Protein AF-A0A529LBF6-F1 (afdb_monomer_lite)

Sequence (81 aa):
RIVKFLGDGVLIEFASAVNAVTAAIELQRKMSEANGDLPDQSRIVLRVGINLGDVIGEGADIYGEGVNIAARLETLAEPGG

Structure (mmCIF, N/CA/C/O backbone):
data_AF-A0A529LBF6-F1
#
_entry.id   AF-A0A529LBF6-F1
#
loop_
_atom_site.group_PDB
_atom_site.id
_atom_site.type_symbol
_atom_site.label_atom_id
_atom_site.label_alt_id
_atom_site.label_comp_id
_atom_site.label_asym_id
_atom_site.label_entity_id
_atom_site.label_seq_id
_atom_site.pdbx_PDB_ins_code
_atom_site.Cartn_x
_atom_site.Cartn_y
_atom_site.Cartn_z
_atom_site.occupancy
_atom_site.B_iso_or_equiv
_atom_site.auth_seq_id
_atom_site.auth_comp_id
_atom_site.auth_asym_id
_atom_site.auth_atom_id
_atom_site.pdbx_PDB_model_num
ATOM 1 N N . ARG A 1 1 ? 9.599 -5.509 -3.116 1.00 91.81 1 ARG A N 1
ATOM 2 C CA . ARG A 1 1 ? 10.506 -4.703 -2.270 1.00 91.81 1 ARG A CA 1
ATOM 3 C C . ARG A 1 1 ? 9.802 -3.419 -1.860 1.00 91.81 1 ARG A C 1
ATOM 5 O O . ARG A 1 1 ? 8.977 -2.941 -2.628 1.00 91.81 1 ARG A O 1
ATOM 12 N N . ILE A 1 2 ? 10.143 -2.843 -0.708 1.00 95.31 2 ILE A N 1
ATOM 13 C CA . ILE A 1 2 ? 9.756 -1.457 -0.405 1.00 95.31 2 ILE A CA 1
ATOM 14 C C . ILE A 1 2 ? 10.625 -0.547 -1.274 1.00 95.31 2 ILE A C 1
ATOM 16 O O . ILE A 1 2 ? 11.847 -0.673 -1.245 1.00 95.31 2 ILE A O 1
ATOM 20 N N . VAL A 1 3 ? 9.998 0.309 -2.078 1.00 96.06 3 VAL A N 1
ATOM 21 C CA . VAL A 1 3 ? 10.694 1.284 -2.927 1.00 96.06 3 VAL A CA 1
ATOM 22 C C . VAL A 1 3 ? 10.988 2.540 -2.115 1.00 96.06 3 VAL A C 1
ATOM 24 O O . VAL A 1 3 ? 12.135 2.967 -2.035 1.00 96.06 3 VAL A O 1
ATOM 27 N N . LYS A 1 4 ? 9.957 3.124 -1.493 1.00 94.44 4 LYS A N 1
ATOM 28 C CA . LYS A 1 4 ? 10.078 4.341 -0.680 1.00 94.44 4 LYS A CA 1
ATOM 29 C C . LYS A 1 4 ? 8.906 4.514 0.283 1.00 94.44 4 LYS A C 1
ATOM 31 O O . LYS A 1 4 ? 7.823 3.975 0.053 1.00 94.44 4 LYS A O 1
ATOM 36 N N . PHE A 1 5 ? 9.130 5.325 1.311 1.00 94.81 5 PHE A N 1
ATOM 37 C CA . PHE A 1 5 ? 8.094 5.845 2.204 1.00 94.81 5 PHE A CA 1
ATOM 38 C C . PHE A 1 5 ? 7.676 7.252 1.755 1.00 94.81 5 PHE A C 1
ATOM 40 O O . PHE A 1 5 ? 8.509 8.032 1.293 1.00 94.81 5 PHE A O 1
ATOM 47 N N . LEU A 1 6 ? 6.388 7.560 1.874 1.00 91.44 6 LEU A N 1
ATOM 48 C CA . LEU A 1 6 ? 5.730 8.768 1.374 1.00 91.44 6 LEU A CA 1
ATOM 49 C C . LEU A 1 6 ? 4.921 9.414 2.506 1.00 91.44 6 LEU A C 1
ATOM 51 O O . LEU A 1 6 ? 3.696 9.408 2.478 1.00 91.44 6 LEU A O 1
ATOM 55 N N . GLY A 1 7 ? 5.602 9.922 3.535 1.00 93.06 7 GLY A N 1
ATOM 56 C CA . GLY A 1 7 ? 4.925 10.403 4.741 1.00 93.06 7 GLY A CA 1
ATOM 57 C C . GLY A 1 7 ? 4.278 9.244 5.499 1.00 93.06 7 GLY A C 1
ATOM 58 O O . GLY A 1 7 ? 4.988 8.459 6.123 1.00 93.06 7 GLY A O 1
ATOM 59 N N . ASP A 1 8 ? 2.953 9.137 5.423 1.00 92.75 8 ASP A N 1
ATOM 60 C CA . ASP A 1 8 ? 2.143 8.032 5.952 1.00 92.75 8 ASP A CA 1
ATOM 61 C C . ASP A 1 8 ? 1.899 6.902 4.931 1.00 92.75 8 ASP A C 1
ATOM 63 O O . ASP A 1 8 ? 1.384 5.843 5.289 1.00 92.75 8 ASP A O 1
ATOM 67 N N . GLY A 1 9 ? 2.307 7.095 3.674 1.00 94.88 9 GLY A N 1
ATOM 68 C CA . GLY A 1 9 ? 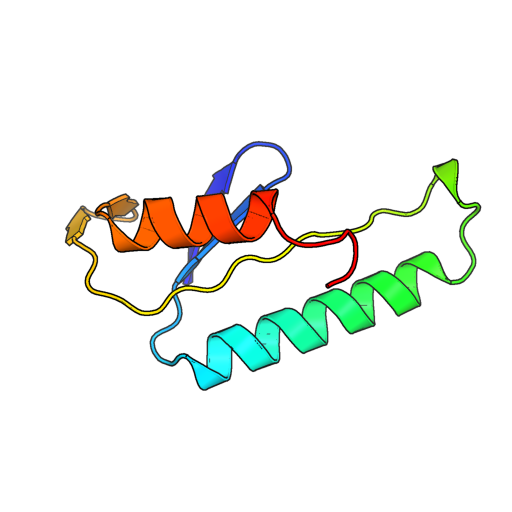2.218 6.099 2.611 1.00 94.88 9 GLY A CA 1
ATOM 69 C C . GLY A 1 9 ? 3.499 5.287 2.398 1.00 94.88 9 GLY A C 1
ATOM 70 O O . GLY A 1 9 ? 4.598 5.641 2.834 1.00 94.88 9 GLY A O 1
ATOM 71 N N . VAL A 1 10 ? 3.375 4.197 1.641 1.00 96.69 10 VAL A N 1
ATOM 72 C CA . VAL A 1 10 ? 4.506 3.378 1.189 1.00 96.69 10 VAL A CA 1
ATOM 73 C C . VAL A 1 10 ? 4.279 2.915 -0.246 1.00 96.69 10 VAL A C 1
ATOM 75 O O . VAL A 1 10 ? 3.187 2.481 -0.603 1.00 96.69 10 VAL A O 1
ATOM 78 N N . LEU A 1 11 ? 5.323 2.987 -1.072 1.00 96.94 11 LEU A N 1
ATOM 79 C CA . LEU A 1 11 ? 5.328 2.407 -2.412 1.00 96.94 11 LEU A CA 1
ATOM 80 C C . LEU A 1 11 ? 6.067 1.069 -2.376 1.00 96.94 11 LEU A C 1
ATOM 82 O O . LEU A 1 11 ? 7.244 1.006 -2.006 1.00 96.94 11 LEU A O 1
ATOM 86 N N . ILE A 1 12 ? 5.376 -0.001 -2.764 1.00 97.00 12 ILE A N 1
ATOM 87 C CA . ILE A 1 12 ? 5.900 -1.368 -2.737 1.00 97.00 12 ILE A CA 1
ATOM 88 C C . ILE A 1 12 ? 5.781 -1.974 -4.133 1.00 97.00 12 ILE A C 1
ATOM 90 O O . ILE A 1 12 ? 4.718 -1.965 -4.742 1.00 97.00 12 ILE A O 1
ATOM 94 N N . GLU A 1 13 ? 6.883 -2.530 -4.621 1.00 95.56 13 GLU A N 1
ATOM 95 C CA . GLU A 1 13 ? 6.940 -3.262 -5.883 1.00 95.56 13 GLU A CA 1
ATOM 96 C C . GLU A 1 13 ? 6.863 -4.768 -5.615 1.00 95.56 13 GLU A C 1
ATOM 98 O O . GLU A 1 13 ? 7.534 -5.288 -4.716 1.00 95.56 13 GLU A O 1
ATOM 103 N N . PHE A 1 14 ? 6.108 -5.493 -6.435 1.00 96.56 14 PHE A N 1
ATOM 104 C CA . PHE A 1 14 ? 6.065 -6.951 -6.419 1.00 96.56 14 PHE A CA 1
ATOM 105 C C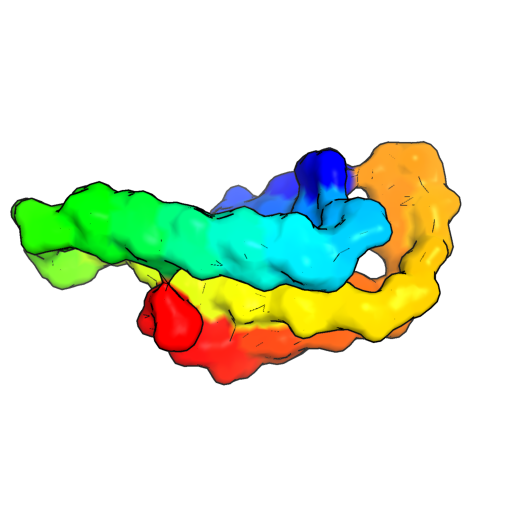 . PHE A 1 14 ? 6.354 -7.493 -7.815 1.00 96.56 14 PHE A C 1
ATOM 107 O O . PHE A 1 14 ? 5.835 -6.985 -8.800 1.00 96.56 14 PHE A O 1
ATOM 114 N N . ALA A 1 15 ? 7.106 -8.592 -7.889 1.00 93.69 15 ALA A N 1
ATOM 115 C CA . ALA A 1 15 ? 7.349 -9.303 -9.148 1.00 93.69 15 ALA A CA 1
ATOM 116 C C . ALA A 1 15 ? 6.116 -10.081 -9.662 1.00 93.69 15 ALA A C 1
ATOM 118 O O . ALA A 1 15 ? 6.167 -10.701 -10.718 1.00 93.69 15 ALA A O 1
ATOM 119 N N . SER A 1 16 ? 5.021 -10.104 -8.895 1.00 96.62 16 SER A N 1
ATOM 120 C CA . SER A 1 16 ? 3.790 -10.821 -9.223 1.00 96.62 16 SER A CA 1
ATOM 121 C C . SER A 1 16 ? 2.582 -10.025 -8.749 1.00 96.62 16 SER A C 1
ATOM 123 O O . SER A 1 16 ? 2.513 -9.640 -7.578 1.00 96.62 16 SER A O 1
ATOM 125 N N . ALA A 1 17 ? 1.607 -9.843 -9.643 1.00 97.06 17 ALA A N 1
ATOM 126 C CA . ALA A 1 17 ? 0.326 -9.223 -9.315 1.00 97.06 17 ALA A CA 1
ATOM 127 C C . ALA A 1 17 ? -0.420 -10.006 -8.222 1.00 97.06 17 ALA A C 1
ATOM 129 O O . ALA A 1 17 ? -1.011 -9.406 -7.330 1.00 97.06 17 ALA A O 1
ATOM 130 N N . VAL A 1 18 ? -0.321 -11.340 -8.233 1.00 98.12 18 VAL A N 1
ATOM 131 C CA . VAL A 1 18 ? -0.913 -12.194 -7.191 1.00 98.12 18 VAL A CA 1
ATOM 132 C C . VAL A 1 18 ? -0.298 -11.876 -5.830 1.00 98.12 18 VAL A C 1
ATOM 134 O O . VAL A 1 18 ? -1.027 -11.689 -4.864 1.00 98.12 18 VAL A O 1
ATOM 137 N N . ASN A 1 19 ? 1.029 -11.733 -5.751 1.00 98.19 19 ASN A N 1
ATOM 138 C CA . ASN A 1 19 ? 1.692 -11.410 -4.485 1.00 98.19 19 ASN A CA 1
ATOM 139 C C . ASN A 1 19 ? 1.310 -10.013 -3.978 1.00 98.19 19 ASN A C 1
ATOM 141 O O . ASN A 1 19 ? 1.135 -9.844 -2.774 1.00 98.19 19 ASN A O 1
ATOM 145 N N . ALA A 1 20 ? 1.157 -9.035 -4.879 1.00 98.12 20 ALA A N 1
ATOM 146 C CA . ALA A 1 20 ? 0.708 -7.692 -4.517 1.00 98.12 20 ALA A CA 1
ATOM 147 C C . ALA A 1 20 ? -0.703 -7.712 -3.913 1.00 98.12 20 ALA A C 1
ATOM 149 O O . ALA A 1 20 ? -0.926 -7.150 -2.843 1.00 98.12 20 ALA A O 1
ATOM 150 N N . VAL A 1 21 ? -1.640 -8.404 -4.570 1.00 98.06 21 VAL A N 1
ATOM 151 C CA . VAL A 1 21 ? -3.029 -8.513 -4.106 1.00 98.06 21 VAL A CA 1
ATOM 152 C C . VAL A 1 21 ? -3.111 -9.280 -2.787 1.00 98.06 21 VAL A C 1
ATOM 154 O O . VAL A 1 21 ? -3.759 -8.811 -1.855 1.00 98.06 21 VAL A O 1
ATOM 157 N N . THR A 1 22 ? -2.413 -10.410 -2.657 1.00 98.25 22 THR A N 1
ATOM 158 C CA . THR A 1 22 ? -2.373 -11.176 -1.402 1.00 98.25 22 THR A CA 1
ATOM 159 C C . THR A 1 22 ? -1.832 -10.328 -0.253 1.00 98.25 22 THR A C 1
ATOM 161 O O . THR A 1 22 ? -2.443 -10.286 0.812 1.00 98.25 22 THR A O 1
ATOM 164 N N . ALA A 1 23 ? -0.733 -9.596 -0.469 1.00 97.94 23 ALA A N 1
ATOM 165 C CA . ALA A 1 23 ? -0.167 -8.718 0.551 1.00 97.94 23 ALA A CA 1
ATOM 166 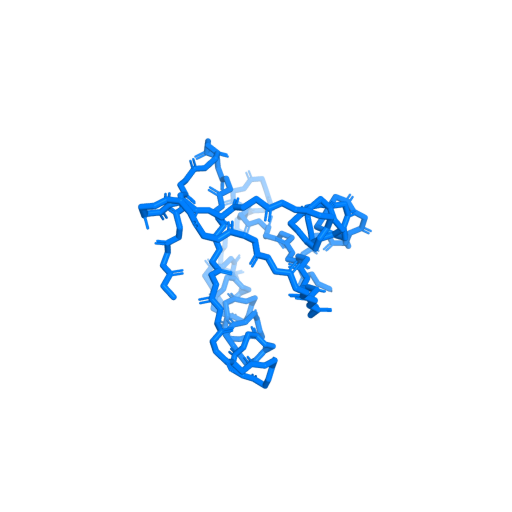C C . ALA A 1 23 ? -1.137 -7.596 0.956 1.00 97.94 23 ALA A C 1
ATOM 168 O O . ALA A 1 23 ? -1.249 -7.290 2.141 1.00 97.94 23 ALA A O 1
ATOM 169 N N . ALA A 1 24 ? -1.864 -7.011 -0.001 1.00 97.62 24 ALA A N 1
ATOM 170 C CA . ALA A 1 24 ? -2.875 -5.994 0.278 1.00 97.62 24 ALA A CA 1
ATOM 171 C C . ALA A 1 24 ? -4.042 -6.543 1.112 1.00 97.62 24 ALA A C 1
ATOM 173 O O . ALA A 1 24 ? -4.434 -5.915 2.094 1.00 97.62 24 ALA A O 1
ATOM 174 N N . ILE A 1 25 ? -4.554 -7.731 0.772 1.00 97.81 25 ILE A N 1
ATOM 175 C CA . ILE A 1 25 ? -5.626 -8.397 1.528 1.00 97.81 25 ILE A CA 1
ATOM 176 C C . ILE A 1 25 ? -5.166 -8.700 2.957 1.00 97.81 25 ILE A C 1
ATOM 178 O O . ILE A 1 25 ? -5.881 -8.411 3.917 1.00 97.81 25 ILE A O 1
ATOM 182 N N . GLU A 1 26 ? -3.967 -9.262 3.116 1.00 97.94 26 GLU A N 1
ATOM 183 C CA . GLU A 1 26 ? -3.412 -9.552 4.438 1.00 97.94 26 GLU A CA 1
ATOM 184 C C . GLU A 1 26 ? -3.202 -8.283 5.266 1.00 97.94 26 GLU A C 1
ATOM 186 O O . GLU A 1 26 ? -3.476 -8.286 6.467 1.00 97.94 26 GLU A O 1
ATOM 191 N N . LEU A 1 27 ? -2.739 -7.199 4.637 1.00 96.50 27 LEU A N 1
ATOM 192 C CA . LEU A 1 27 ? -2.547 -5.913 5.295 1.00 96.50 27 LEU A CA 1
ATOM 193 C C . LEU A 1 27 ? -3.881 -5.339 5.783 1.00 96.50 27 LEU A C 1
ATOM 195 O O . LEU A 1 27 ? -3.990 -5.005 6.962 1.00 96.50 27 LEU A O 1
ATOM 199 N N . GLN A 1 28 ? -4.905 -5.288 4.925 1.00 97.38 28 GLN A N 1
ATOM 200 C CA . GLN A 1 28 ? -6.227 -4.787 5.314 1.00 97.38 28 GLN A CA 1
ATOM 201 C C . GLN A 1 28 ? -6.840 -5.621 6.440 1.00 97.38 28 GLN A C 1
ATOM 203 O O . GLN A 1 28 ? -7.350 -5.071 7.417 1.00 97.38 28 GLN A O 1
ATOM 208 N N . ARG A 1 29 ? -6.718 -6.951 6.367 1.00 96.94 29 ARG A N 1
ATOM 209 C CA . ARG A 1 29 ? -7.204 -7.846 7.421 1.00 96.94 29 ARG A CA 1
ATOM 210 C C . ARG A 1 29 ? -6.517 -7.578 8.759 1.00 96.94 29 ARG A C 1
ATOM 212 O O . ARG A 1 29 ? -7.200 -7.404 9.763 1.00 96.94 29 ARG A O 1
ATOM 219 N N . LYS A 1 30 ? -5.184 -7.501 8.775 1.00 97.12 30 LYS A N 1
ATOM 220 C CA . LYS A 1 30 ? -4.420 -7.232 10.003 1.00 97.12 30 LYS A CA 1
ATOM 221 C C . LYS A 1 30 ? -4.728 -5.854 10.580 1.00 97.12 30 LYS A C 1
ATOM 223 O O . LYS A 1 30 ? -4.793 -5.714 11.797 1.00 97.12 30 LYS A O 1
ATOM 228 N N . MET A 1 31 ? -4.950 -4.851 9.731 1.00 96.06 31 MET A N 1
ATOM 229 C CA . MET A 1 31 ? -5.366 -3.523 10.185 1.00 96.06 31 MET A CA 1
ATOM 230 C C . MET A 1 31 ? -6.776 -3.531 10.773 1.00 96.06 31 MET A C 1
ATOM 232 O O . MET A 1 31 ? -7.004 -2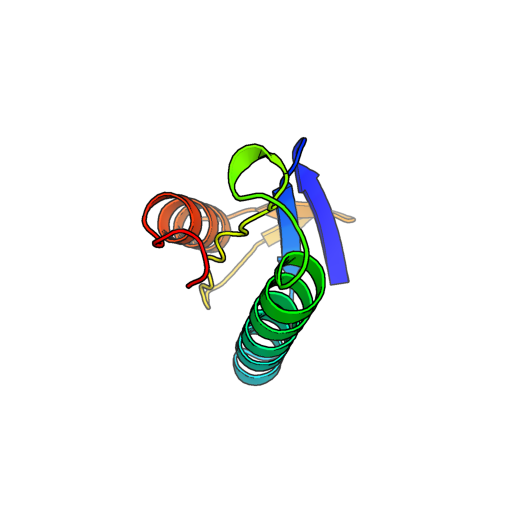.906 11.804 1.00 96.06 31 MET A O 1
ATOM 236 N N . SER A 1 32 ? -7.711 -4.263 10.167 1.00 95.12 32 SER A N 1
ATOM 237 C CA . SER A 1 32 ? -9.056 -4.447 10.718 1.00 95.12 32 SER A CA 1
ATOM 238 C C . SER A 1 32 ? -9.012 -5.126 12.091 1.00 95.12 32 SER A C 1
ATOM 240 O O . SER A 1 32 ? -9.625 -4.629 13.034 1.00 95.12 32 SER A O 1
ATOM 242 N N . GLU A 1 33 ? -8.219 -6.192 12.232 1.00 96.50 33 GLU A N 1
ATOM 243 C CA . GLU A 1 33 ? -7.998 -6.886 13.506 1.00 96.50 33 GLU A CA 1
ATOM 244 C C . GLU A 1 33 ? -7.376 -5.945 14.557 1.00 96.50 33 GLU A C 1
ATOM 246 O O . GLU A 1 33 ? -7.877 -5.859 15.675 1.00 96.50 33 GLU A O 1
ATOM 251 N N . ALA A 1 34 ? -6.350 -5.169 14.190 1.00 95.81 34 ALA A N 1
ATOM 252 C CA . ALA A 1 34 ? -5.710 -4.200 15.085 1.00 95.81 34 ALA A CA 1
ATOM 253 C C . ALA A 1 34 ? -6.641 -3.049 15.514 1.00 95.81 34 ALA A C 1
ATOM 255 O O . ALA A 1 34 ? -6.491 -2.502 16.605 1.00 95.81 34 ALA A O 1
ATOM 256 N N . ASN A 1 35 ? -7.609 -2.688 14.671 1.00 96.44 35 ASN A N 1
ATOM 257 C CA . ASN A 1 35 ? -8.589 -1.639 14.944 1.00 96.44 35 ASN A CA 1
ATOM 258 C C . ASN A 1 35 ? -9.797 -2.115 15.770 1.00 96.44 35 ASN A C 1
ATOM 260 O O . ASN A 1 35 ? -10.572 -1.268 16.221 1.00 96.44 35 ASN A O 1
ATOM 264 N N . GLY A 1 36 ? -9.986 -3.429 15.949 1.00 95.31 36 GLY A N 1
ATOM 265 C CA . GLY A 1 36 ? -11.214 -4.018 16.498 1.00 95.31 36 GLY A CA 1
ATOM 266 C C . GLY A 1 36 ? -11.635 -3.437 17.850 1.00 95.31 36 GLY A C 1
ATOM 267 O O . GLY A 1 36 ? -12.787 -3.034 18.013 1.00 95.31 36 GLY A O 1
ATOM 268 N N . ASP A 1 37 ? -10.680 -3.299 18.770 1.00 94.94 37 ASP A N 1
ATOM 269 C CA . ASP A 1 37 ? -10.917 -2.821 20.140 1.00 94.94 37 ASP A CA 1
ATOM 270 C C . ASP A 1 37 ? -10.695 -1.307 20.312 1.00 94.94 37 ASP A C 1
ATOM 272 O O . ASP A 1 37 ? -10.857 -0.763 21.408 1.00 94.94 37 ASP A O 1
ATOM 276 N N . LEU A 1 38 ? -10.308 -0.605 19.243 1.00 97.00 38 LEU A N 1
ATOM 277 C CA . LEU A 1 38 ? -10.023 0.825 19.296 1.00 97.00 38 LEU A CA 1
ATOM 278 C C . LEU A 1 38 ? -11.294 1.657 19.056 1.00 97.00 38 LEU A C 1
ATOM 280 O O . LEU A 1 38 ? -12.093 1.316 18.177 1.00 97.00 38 LEU A O 1
ATOM 284 N N . PRO A 1 39 ? -11.460 2.791 19.767 1.00 96.12 39 PRO A N 1
ATOM 285 C CA . PRO A 1 39 ? -12.451 3.803 19.415 1.00 96.12 39 PRO A CA 1
ATOM 286 C C . PRO A 1 39 ? -12.239 4.302 17.982 1.00 96.12 39 PRO A C 1
ATOM 288 O O . PRO A 1 39 ? -11.095 4.421 17.546 1.00 96.12 39 PRO A O 1
ATOM 291 N N . ASP A 1 40 ? -13.314 4.675 17.282 1.00 92.31 40 ASP A N 1
ATOM 292 C CA . ASP A 1 40 ? -13.263 5.054 15.857 1.00 92.31 40 ASP A CA 1
ATOM 293 C C . ASP A 1 40 ? -12.201 6.115 15.536 1.00 92.31 40 ASP A C 1
ATOM 295 O O . ASP A 1 40 ? -11.457 5.985 14.570 1.00 92.31 40 ASP A O 1
ATOM 299 N N . GLN A 1 41 ? -12.063 7.124 16.396 1.00 94.50 41 GLN A N 1
ATOM 300 C CA . GLN A 1 41 ? -11.082 8.208 16.260 1.00 94.50 41 GLN A CA 1
ATOM 301 C C . GLN A 1 41 ? -9.610 7.768 16.367 1.00 94.50 41 GLN A C 1
ATOM 303 O O . GLN A 1 41 ? -8.711 8.544 16.054 1.00 94.50 41 GLN A O 1
ATOM 308 N N . SER A 1 42 ? -9.354 6.557 16.859 1.00 94.88 42 SER A N 1
ATOM 309 C CA . SER A 1 42 ? -8.017 5.982 17.030 1.00 94.88 42 SER A CA 1
ATOM 310 C C . SER A 1 42 ? -7.713 4.885 16.011 1.00 94.88 42 SER A C 1
ATOM 312 O O . SER A 1 42 ? -6.597 4.368 16.001 1.00 94.88 42 SER A O 1
ATOM 314 N N . ARG A 1 43 ? -8.683 4.524 15.162 1.00 96.06 43 ARG A N 1
ATOM 315 C CA . ARG A 1 43 ? -8.506 3.511 14.121 1.00 96.06 43 ARG A CA 1
ATOM 316 C C . ARG A 1 43 ? -7.663 4.070 12.983 1.00 96.06 43 ARG A C 1
ATOM 318 O O . ARG A 1 43 ? -7.913 5.170 12.494 1.00 96.06 43 ARG A O 1
ATOM 325 N N . ILE A 1 44 ? -6.693 3.286 12.526 1.00 95.19 44 ILE A N 1
ATOM 326 C CA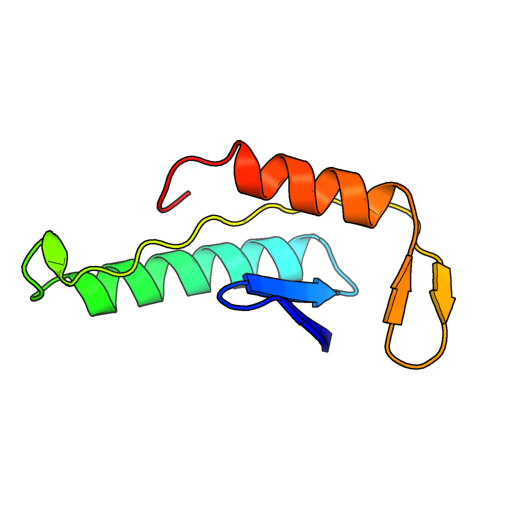 . ILE A 1 44 ? -5.907 3.606 11.331 1.00 95.19 44 ILE A CA 1
ATOM 327 C C . ILE A 1 44 ? -6.462 2.777 10.184 1.00 95.19 44 ILE A C 1
ATOM 329 O O . ILE A 1 44 ? -6.366 1.551 10.194 1.00 95.19 44 ILE A O 1
ATOM 333 N N . VAL A 1 45 ? -7.043 3.440 9.190 1.00 95.88 45 VAL A N 1
ATOM 334 C CA . VAL A 1 45 ? -7.645 2.775 8.034 1.00 95.88 45 VAL A CA 1
ATOM 335 C C . VAL A 1 45 ? -6.800 3.067 6.803 1.00 95.88 45 VAL A C 1
ATOM 337 O O . VAL A 1 45 ? -6.604 4.224 6.438 1.00 95.88 45 VAL A O 1
ATOM 340 N N . LEU A 1 46 ? -6.279 2.011 6.180 1.00 95.88 46 LEU A N 1
ATOM 341 C CA . LEU A 1 46 ? -5.399 2.127 5.024 1.00 95.88 46 LEU A CA 1
ATOM 342 C C . LEU A 1 46 ? -6.202 2.086 3.724 1.00 95.88 46 LEU A C 1
ATOM 344 O O . LEU A 1 46 ? -7.200 1.372 3.606 1.00 95.88 46 LEU A O 1
ATOM 348 N N . ARG A 1 47 ? -5.723 2.816 2.722 1.00 97.94 47 ARG A N 1
ATOM 349 C CA . ARG A 1 47 ? -6.127 2.656 1.324 1.00 97.94 47 ARG A CA 1
ATOM 350 C C . ARG A 1 47 ? -5.001 1.976 0.563 1.00 97.94 47 ARG A C 1
ATOM 352 O O . ARG A 1 47 ? -3.827 2.179 0.873 1.00 97.94 47 ARG A O 1
ATOM 359 N N . VAL A 1 48 ? -5.357 1.158 -0.424 1.00 98.00 48 VAL A N 1
ATOM 360 C CA . VAL A 1 48 ? -4.381 0.428 -1.235 1.00 98.00 48 VAL A CA 1
ATOM 361 C C . VAL A 1 48 ? -4.766 0.521 -2.706 1.00 98.00 48 VAL A C 1
ATOM 363 O O . VAL A 1 48 ? -5.841 0.084 -3.101 1.00 98.00 48 VAL A O 1
ATOM 366 N N . GLY A 1 49 ? -3.861 1.064 -3.519 1.00 98.00 49 GLY A N 1
ATOM 367 C CA . GLY A 1 49 ? -3.939 1.038 -4.977 1.00 98.00 49 GLY A CA 1
ATOM 368 C C . GLY A 1 49 ? -2.938 0.039 -5.548 1.00 98.00 49 GLY A C 1
ATOM 369 O O . GLY A 1 49 ? -1.771 0.036 -5.157 1.00 98.00 49 GLY A O 1
ATOM 370 N N . ILE A 1 50 ? -3.380 -0.807 -6.480 1.00 97.94 50 ILE A N 1
ATOM 371 C CA . ILE A 1 50 ? -2.525 -1.788 -7.161 1.00 97.94 50 ILE A CA 1
ATOM 372 C C . ILE A 1 50 ? -2.658 -1.576 -8.662 1.00 97.94 50 ILE A C 1
ATOM 374 O O . ILE A 1 50 ? -3.763 -1.565 -9.194 1.00 97.94 50 ILE A O 1
ATOM 378 N N . ASN A 1 51 ? -1.525 -1.457 -9.346 1.00 97.62 51 ASN A N 1
ATOM 379 C CA . ASN A 1 51 ? -1.471 -1.446 -10.799 1.00 97.62 51 ASN A CA 1
ATOM 380 C C . ASN A 1 51 ? -0.381 -2.401 -11.293 1.00 97.62 51 ASN A C 1
ATOM 382 O O . ASN A 1 51 ? 0.659 -2.545 -10.650 1.00 97.62 51 ASN A O 1
ATOM 386 N N . LEU A 1 52 ? -0.618 -3.021 -12.449 1.00 96.62 52 LEU A N 1
ATOM 387 C CA . LEU A 1 52 ? 0.374 -3.803 -13.178 1.00 96.62 52 LEU A CA 1
ATOM 388 C C . LEU A 1 52 ? 0.716 -3.058 -14.466 1.00 96.62 52 LEU A C 1
ATOM 390 O O . LEU A 1 52 ? -0.164 -2.769 -15.272 1.00 96.62 52 LEU A O 1
ATOM 394 N N . GLY A 1 53 ? 1.994 -2.772 -14.669 1.00 92.75 53 GLY A N 1
ATOM 395 C CA . GLY A 1 53 ? 2.475 -2.124 -15.878 1.00 92.75 53 GLY A CA 1
ATOM 396 C C . GLY A 1 53 ? 3.981 -1.944 -15.844 1.00 92.75 53 GLY A C 1
ATOM 397 O O . GLY A 1 53 ? 4.623 -2.198 -14.822 1.00 92.75 53 GLY A O 1
ATOM 398 N N . ASP A 1 54 ? 4.525 -1.498 -16.968 1.00 91.50 54 ASP A N 1
ATOM 399 C CA . ASP A 1 54 ? 5.955 -1.267 -17.097 1.00 91.50 54 ASP A CA 1
ATOM 400 C C . ASP A 1 54 ? 6.395 -0.063 -16.256 1.00 91.50 54 ASP A C 1
ATOM 402 O O . ASP A 1 54 ? 5.735 0.983 -16.210 1.00 91.50 54 ASP A O 1
ATOM 406 N N . VAL A 1 55 ? 7.539 -0.220 -15.593 1.00 91.69 55 VAL A N 1
ATOM 407 C CA . VAL A 1 55 ? 8.188 0.822 -14.797 1.00 91.69 55 VAL A CA 1
ATOM 408 C C . VAL A 1 55 ? 9.670 0.888 -15.140 1.00 91.69 55 VAL A C 1
ATOM 410 O O . VAL A 1 55 ? 10.298 -0.112 -15.485 1.00 91.69 55 VAL A O 1
ATOM 413 N N . ILE A 1 56 ? 10.236 2.084 -15.039 1.00 93.50 56 ILE A N 1
ATOM 414 C CA . ILE A 1 56 ? 11.660 2.339 -15.235 1.00 93.50 56 ILE A CA 1
ATOM 415 C C . ILE A 1 56 ? 12.313 2.350 -13.858 1.00 93.50 56 ILE A C 1
ATOM 417 O O . ILE A 1 56 ? 11.973 3.182 -13.018 1.00 93.50 56 ILE A O 1
ATOM 421 N N . GLY A 1 57 ? 13.243 1.428 -13.622 1.00 91.88 57 GLY A N 1
ATOM 422 C CA . GLY A 1 57 ? 14.043 1.407 -12.401 1.00 91.88 57 GLY A CA 1
ATOM 423 C C . GLY A 1 57 ? 15.258 2.327 -12.508 1.00 91.88 57 GLY A C 1
ATOM 424 O O . GLY A 1 57 ? 16.019 2.230 -13.469 1.00 91.88 57 GLY A O 1
ATOM 425 N N . GLU A 1 58 ? 15.481 3.163 -11.496 1.00 90.19 58 GLU A N 1
ATOM 426 C CA . GLU A 1 58 ? 16.693 3.975 -11.354 1.00 90.19 58 GLU A CA 1
ATOM 427 C C . GLU A 1 58 ? 17.258 3.795 -9.939 1.00 90.19 58 GLU A C 1
ATOM 429 O O . GLU A 1 58 ? 16.738 4.312 -8.948 1.00 90.19 58 GLU A O 1
ATOM 434 N N . GLY A 1 59 ? 18.308 2.977 -9.824 1.00 88.25 59 GLY A N 1
ATOM 435 C CA . GLY A 1 59 ? 18.856 2.576 -8.530 1.00 88.25 59 GLY A CA 1
ATOM 436 C C . GLY A 1 59 ? 17.812 1.869 -7.657 1.00 88.25 59 GLY A C 1
ATOM 437 O O . GLY A 1 59 ? 17.326 0.787 -7.994 1.00 88.25 59 GLY A O 1
ATOM 438 N N . ALA A 1 60 ? 17.486 2.473 -6.512 1.00 89.00 60 ALA A N 1
ATOM 439 C CA . ALA A 1 60 ? 16.482 1.957 -5.579 1.00 89.00 60 ALA A CA 1
ATOM 440 C C . ALA A 1 60 ? 15.052 2.438 -5.890 1.00 89.00 60 ALA A C 1
ATOM 442 O O . ALA A 1 60 ? 14.099 1.929 -5.293 1.00 89.00 60 ALA A O 1
ATOM 443 N N . ASP A 1 61 ? 14.887 3.360 -6.839 1.00 93.00 61 ASP A N 1
ATOM 444 C CA . ASP A 1 61 ? 13.610 3.990 -7.164 1.00 93.00 61 ASP A CA 1
ATOM 445 C C . ASP A 1 61 ? 12.962 3.405 -8.432 1.00 93.00 61 ASP A C 1
ATOM 447 O O . ASP A 1 61 ? 13.613 2.690 -9.201 1.00 93.00 61 ASP A O 1
ATOM 451 N N . ILE A 1 62 ? 11.672 3.693 -8.630 1.00 94.31 62 ILE A N 1
ATOM 452 C CA . ILE A 1 62 ? 10.916 3.370 -9.843 1.00 94.31 62 ILE A CA 1
ATOM 453 C C . ILE A 1 62 ? 10.099 4.575 -10.323 1.00 94.31 62 ILE A C 1
ATOM 455 O O . ILE A 1 62 ? 9.516 5.317 -9.530 1.00 94.31 62 ILE A O 1
ATOM 459 N N . TYR A 1 63 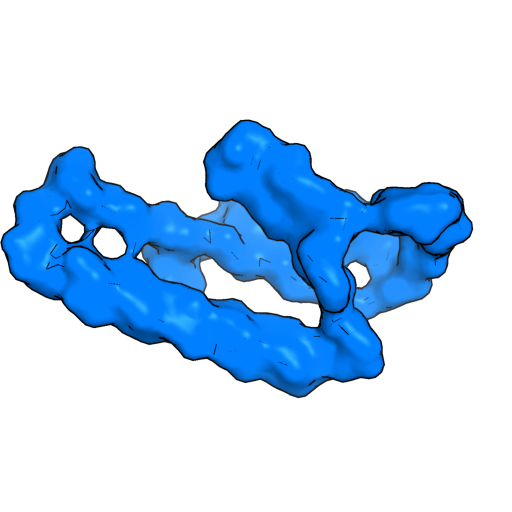? 10.014 4.729 -11.641 1.00 93.25 63 TYR A N 1
ATOM 460 C CA . TYR A 1 63 ? 9.273 5.790 -12.317 1.00 93.25 63 TYR A CA 1
ATOM 461 C C . TYR A 1 63 ? 8.427 5.231 -13.460 1.00 93.25 63 TYR A C 1
ATOM 463 O O . TYR A 1 63 ? 8.648 4.121 -13.940 1.00 93.25 63 TYR A O 1
ATOM 471 N N . GLY A 1 64 ? 7.470 6.026 -13.928 1.00 93.88 64 GLY A N 1
ATOM 472 C CA . GLY A 1 64 ? 6.655 5.707 -15.096 1.00 93.88 64 GLY A CA 1
ATOM 473 C C . GLY A 1 64 ? 5.165 5.857 -14.831 1.00 93.88 64 GLY A C 1
ATOM 474 O O . GLY A 1 64 ? 4.721 6.093 -13.705 1.00 93.88 64 GLY A O 1
ATOM 475 N N . GLU A 1 65 ? 4.383 5.709 -15.895 1.00 94.81 65 GLU A N 1
ATOM 476 C CA . GLU A 1 65 ? 2.928 5.841 -15.841 1.00 94.81 65 GLU A CA 1
ATOM 477 C C . GLU A 1 65 ? 2.297 4.838 -14.868 1.00 94.81 65 GLU A C 1
ATOM 479 O O . GLU A 1 65 ? 1.389 5.197 -14.118 1.00 94.81 65 GLU A O 1
ATOM 484 N N . GLY A 1 66 ? 2.840 3.618 -14.794 1.00 94.25 66 GLY A N 1
ATOM 485 C CA . GLY A 1 66 ? 2.331 2.579 -13.904 1.00 94.25 66 GLY A CA 1
ATOM 486 C C . GLY A 1 66 ? 2.337 2.970 -12.421 1.00 94.25 66 GLY A C 1
ATOM 487 O O . GLY A 1 66 ? 1.404 2.612 -11.699 1.00 94.25 66 GLY A O 1
ATOM 488 N N . VAL A 1 67 ? 3.331 3.755 -11.985 1.00 95.19 67 VAL A N 1
ATOM 489 C CA . VAL A 1 67 ? 3.432 4.285 -10.612 1.00 95.19 67 VAL A CA 1
ATOM 490 C C . VAL A 1 67 ? 2.356 5.342 -10.361 1.00 95.19 67 VAL A C 1
ATOM 492 O O . VAL A 1 67 ? 1.699 5.325 -9.321 1.00 95.19 67 VAL A O 1
ATOM 495 N N . ASN A 1 68 ? 2.128 6.226 -11.335 1.00 94.75 68 ASN A N 1
ATOM 496 C CA . ASN A 1 68 ? 1.110 7.272 -11.238 1.00 94.75 68 ASN A CA 1
ATOM 497 C C . ASN A 1 68 ? -0.305 6.682 -11.202 1.00 94.75 68 ASN A C 1
ATOM 499 O O . ASN A 1 68 ? -1.150 7.164 -10.450 1.00 94.75 68 ASN A O 1
ATOM 503 N N . ILE A 1 69 ? -0.562 5.628 -11.983 1.00 97.19 69 ILE A N 1
ATOM 504 C CA . ILE A 1 69 ? -1.842 4.912 -11.960 1.00 97.19 69 ILE A CA 1
ATOM 505 C C . ILE A 1 69 ? -2.045 4.240 -10.599 1.00 97.19 69 ILE A C 1
ATOM 507 O O . ILE A 1 69 ? -3.105 4.419 -10.009 1.00 97.19 69 ILE A O 1
ATOM 511 N N . ALA A 1 70 ? -1.042 3.532 -10.064 1.00 97.00 70 ALA A N 1
ATOM 512 C CA . ALA A 1 70 ? -1.141 2.913 -8.737 1.00 97.00 70 ALA A CA 1
ATOM 513 C C . ALA A 1 70 ? -1.461 3.947 -7.644 1.00 97.00 70 ALA A C 1
ATOM 515 O O . ALA A 1 70 ? -2.385 3.745 -6.857 1.00 97.00 70 ALA A O 1
ATOM 516 N N . ALA A 1 71 ? -0.751 5.079 -7.644 1.00 95.94 71 ALA A N 1
ATOM 517 C CA . ALA A 1 71 ? -1.001 6.174 -6.710 1.00 95.94 71 ALA A CA 1
ATOM 518 C C . ALA A 1 71 ? -2.413 6.757 -6.875 1.00 95.94 71 ALA A C 1
ATOM 520 O O . ALA A 1 71 ? -3.105 7.008 -5.896 1.00 95.94 71 ALA A O 1
ATOM 521 N N . ARG A 1 72 ? -2.887 6.927 -8.114 1.00 97.19 72 ARG A N 1
ATOM 522 C CA . ARG A 1 72 ? -4.247 7.416 -8.370 1.00 97.19 72 ARG A CA 1
ATOM 523 C C . ARG A 1 72 ? -5.329 6.415 -7.964 1.00 97.19 72 ARG A C 1
ATOM 525 O O . ARG A 1 72 ? -6.407 6.833 -7.564 1.00 97.19 72 ARG A O 1
ATOM 532 N N . LEU A 1 73 ? -5.071 5.116 -8.072 1.00 98.00 73 LEU A N 1
ATOM 533 C CA . LEU A 1 73 ? -5.996 4.091 -7.589 1.00 98.00 73 LEU A CA 1
ATOM 534 C C . LEU A 1 73 ? -6.088 4.101 -6.060 1.00 98.00 73 LEU A C 1
ATOM 536 O O . LEU A 1 73 ? -7.184 3.957 -5.536 1.00 98.00 73 LEU A O 1
ATOM 540 N N . GLU A 1 74 ? -4.978 4.330 -5.351 1.00 97.50 74 GLU A N 1
ATOM 541 C CA . GLU A 1 74 ? -4.993 4.466 -3.887 1.00 97.50 74 GLU A CA 1
ATOM 542 C C . GLU A 1 74 ? -5.876 5.631 -3.439 1.00 97.50 74 GLU A C 1
ATOM 544 O O . GLU A 1 74 ? -6.691 5.452 -2.538 1.00 97.50 74 GLU A O 1
ATOM 549 N N . THR A 1 75 ? -5.781 6.795 -4.088 1.00 96.25 75 THR A N 1
ATOM 550 C CA . THR A 1 75 ? -6.582 7.965 -3.691 1.00 96.25 75 THR A CA 1
ATOM 551 C C . THR A 1 75 ? -8.076 7.803 -3.964 1.00 96.25 75 THR A C 1
ATOM 553 O O . THR A 1 75 ? -8.887 8.478 -3.332 1.00 96.25 75 THR A O 1
ATOM 556 N N . LEU A 1 76 ? -8.442 6.926 -4.903 1.00 97.31 76 LEU A N 1
ATOM 557 C CA . LEU A 1 76 ? -9.828 6.606 -5.243 1.00 97.31 76 LEU A CA 1
ATOM 558 C C . LEU A 1 76 ? -10.396 5.437 -4.432 1.00 97.31 76 LEU A C 1
ATOM 560 O O . LEU A 1 76 ? -11.610 5.247 -4.438 1.00 97.31 76 LEU A O 1
ATOM 564 N N . ALA A 1 77 ? -9.546 4.648 -3.774 1.00 97.75 77 ALA A N 1
ATOM 565 C CA . ALA A 1 77 ? -9.985 3.517 -2.973 1.00 97.75 77 ALA A CA 1
ATOM 566 C C . ALA A 1 77 ? -10.775 3.987 -1.744 1.00 97.75 77 ALA A C 1
ATOM 568 O O . ALA A 1 77 ? -10.460 5.008 -1.125 1.00 97.75 77 ALA A O 1
ATOM 569 N N . GLU A 1 78 ? -11.784 3.214 -1.351 1.00 96.88 78 GLU A N 1
ATOM 570 C CA . GLU A 1 78 ? -12.457 3.446 -0.078 1.00 96.88 78 GLU A CA 1
ATOM 571 C C . GLU A 1 78 ? -11.512 3.094 1.089 1.00 96.88 78 GLU A C 1
ATOM 573 O O . GLU A 1 78 ? -10.655 2.208 0.965 1.00 96.88 78 GLU A O 1
ATOM 578 N N . PRO A 1 79 ? -11.604 3.790 2.237 1.00 95.56 79 PRO A N 1
ATOM 579 C CA . PRO A 1 79 ? -10.826 3.430 3.416 1.00 95.56 79 PRO A CA 1
ATOM 580 C C . PRO A 1 79 ? -11.125 1.985 3.845 1.00 95.56 79 PRO A C 1
ATOM 582 O O . PRO A 1 79 ? -12.254 1.670 4.205 1.00 95.56 79 PRO A O 1
ATOM 585 N N . GLY A 1 80 ? -10.100 1.129 3.868 1.00 93.50 80 GLY A N 1
ATOM 586 C CA . GLY A 1 80 ? -10.222 -0.279 4.264 1.00 93.50 80 GLY A CA 1
ATOM 587 C C . GLY A 1 80 ? -10.323 -1.255 3.091 1.00 93.50 80 GLY A C 1
ATOM 588 O O . GLY A 1 80 ? -10.214 -2.461 3.320 1.00 93.50 80 GLY A O 1
ATOM 589 N N . GLY A 1 81 ? -10.391 -0.740 1.857 1.00 83.12 81 GLY A N 1
ATOM 590 C CA . GLY A 1 81 ? -10.518 -1.541 0.638 1.00 83.12 81 GLY A CA 1
ATOM 591 C C . GLY A 1 81 ? -11.959 -1.813 0.243 1.00 83.12 81 GLY A C 1
ATOM 592 O O . GLY A 1 81 ? -12.789 -2.060 1.144 1.00 83.12 81 GLY A O 1
#

Foldseek 3Di:
DFLDADPPDTDDDDPDLVVLVVVLVVVLVVLCVVCVPPDPVPRDFAFFFDFDDDWDDDPSHIDDPRSVNSVVRRVVGDGSD

Radius of gyration: 13.73 Å; chains: 1; bounding box: 32×23×37 Å

pLDDT: mean 95.36, std 2.62, range [83.12, 98.25]

Secondary structure (DSSP, 8-state):
-EEEEETTEEEE--S-HHHHHHHHHHHHHHHHHHHTTS-GGG-------------EEETTEEESHHHHHHHHHHHHSPTT-